Protein AF-A0A9D6TA09-F1 (afdb_monomer_lite)

Secondary structure (DSSP, 8-state):
--HHHHHHHHHHHHHHHHHHHHHHHHHHHTTPPPPTTHHHHHHHHHHHHHHHHHHHHHHS-GGGHHHHHHHHHHHHHHHHHHHHHH-

Structure (mmCIF, N/CA/C/O backbone):
data_AF-A0A9D6TA09-F1
#
_entry.id   AF-A0A9D6TA09-F1
#
loop_
_atom_site.group_PDB
_atom_site.id
_atom_site.type_symbol
_atom_site.label_atom_id
_atom_site.label_alt_id
_atom_site.label_comp_id
_atom_site.label_asym_id
_atom_site.label_entity_id
_atom_site.label_seq_id
_atom_site.pdbx_PDB_ins_code
_atom_site.Cartn_x
_atom_site.Cartn_y
_atom_site.Cartn_z
_atom_site.occupancy
_atom_site.B_iso_or_equiv
_atom_site.auth_seq_id
_atom_site.auth_comp_id
_atom_site.auth_asym_id
_atom_site.auth_atom_id
_atom_site.pdbx_PDB_model_num
ATOM 1 N N . MET A 1 1 ? -15.911 5.403 10.735 1.00 71.25 1 MET A N 1
ATOM 2 C CA . MET A 1 1 ? -14.591 6.011 10.433 1.00 71.25 1 MET A CA 1
ATOM 3 C C . MET A 1 1 ? -14.686 7.514 10.638 1.00 71.25 1 MET A C 1
ATOM 5 O O . MET A 1 1 ? -15.653 8.092 10.167 1.00 71.25 1 MET A O 1
ATOM 9 N N . SER A 1 2 ? -13.739 8.144 11.340 1.00 90.25 2 SER A N 1
ATOM 10 C CA . SER A 1 2 ? -13.698 9.612 11.453 1.00 90.25 2 SER A CA 1
ATOM 11 C C . SER A 1 2 ? -13.012 10.245 10.234 1.00 90.25 2 SER A C 1
ATOM 13 O O . SER A 1 2 ? -12.189 9.598 9.583 1.00 90.25 2 SER A O 1
ATOM 15 N N . ALA A 1 3 ? -13.307 11.517 9.939 1.00 92.44 3 ALA A N 1
ATOM 16 C CA . ALA A 1 3 ? -12.713 12.244 8.808 1.00 92.44 3 ALA A CA 1
ATOM 17 C C . ALA A 1 3 ? -11.172 12.278 8.865 1.00 92.44 3 ALA A C 1
ATOM 19 O O . ALA A 1 3 ? -10.500 12.013 7.872 1.00 92.44 3 ALA A O 1
ATOM 20 N N . LEU A 1 4 ? -10.602 12.491 10.056 1.00 93.69 4 LEU A N 1
ATOM 21 C CA . LEU A 1 4 ? -9.151 12.462 10.278 1.00 93.69 4 LEU A CA 1
ATOM 22 C C . LEU A 1 4 ? -8.528 11.094 9.955 1.00 93.69 4 LEU A C 1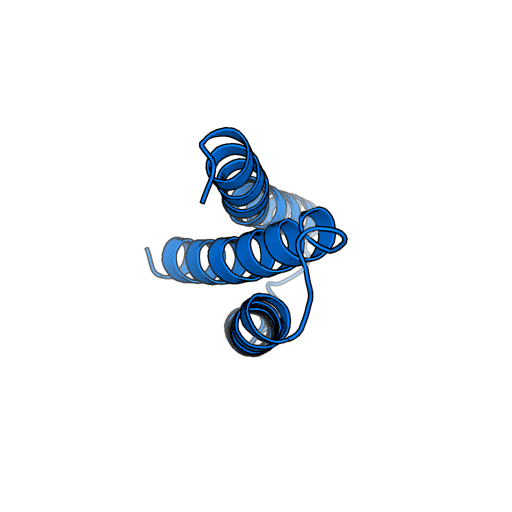
ATOM 24 O O . LEU A 1 4 ? -7.375 10.995 9.539 1.00 93.69 4 LEU A O 1
ATOM 28 N N . ARG A 1 5 ? -9.276 10.013 10.181 1.00 92.94 5 ARG A N 1
ATOM 29 C CA . ARG A 1 5 ? -8.839 8.647 9.895 1.00 92.94 5 ARG A CA 1
ATOM 30 C C . ARG A 1 5 ? -8.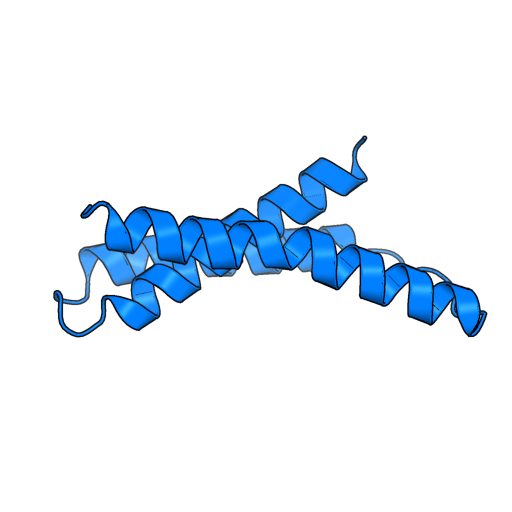774 8.405 8.386 1.00 92.94 5 ARG A C 1
ATOM 32 O O . ARG A 1 5 ? -7.750 7.946 7.895 1.00 92.94 5 ARG A O 1
ATOM 39 N N . LEU A 1 6 ? -9.818 8.812 7.662 1.00 94.00 6 LEU A N 1
ATOM 40 C CA . LEU A 1 6 ? -9.851 8.776 6.196 1.00 94.00 6 LEU A CA 1
ATOM 41 C C . LEU A 1 6 ? -8.708 9.588 5.582 1.00 94.00 6 LEU A C 1
ATOM 43 O O . LEU A 1 6 ? -8.018 9.083 4.704 1.00 94.00 6 LEU A O 1
ATOM 47 N N . LEU A 1 7 ? -8.464 10.802 6.083 1.00 96.12 7 LEU A N 1
ATOM 48 C CA . LEU A 1 7 ? -7.396 11.665 5.579 1.00 96.12 7 LEU A CA 1
ATOM 49 C C . LEU A 1 7 ? -6.007 11.042 5.770 1.00 96.12 7 LEU A C 1
ATOM 51 O O . LEU A 1 7 ? -5.196 11.075 4.851 1.00 96.12 7 LEU A O 1
ATOM 55 N N . ARG A 1 8 ? -5.739 10.421 6.927 1.00 96.00 8 ARG A N 1
ATOM 56 C CA . ARG A 1 8 ? -4.468 9.716 7.174 1.00 96.00 8 ARG A CA 1
ATOM 57 C C . ARG A 1 8 ? -4.287 8.518 6.245 1.00 96.00 8 ARG A C 1
ATOM 59 O O . ARG A 1 8 ? -3.235 8.394 5.627 1.00 96.00 8 ARG A O 1
ATOM 66 N N . VAL A 1 9 ? -5.314 7.678 6.110 1.00 97.19 9 VAL A N 1
ATOM 67 C CA . VAL A 1 9 ? -5.297 6.532 5.186 1.00 97.19 9 VAL A CA 1
ATOM 68 C C . VAL A 1 9 ? -5.056 7.001 3.751 1.00 97.19 9 VAL A C 1
ATOM 70 O O . VAL A 1 9 ? -4.194 6.451 3.075 1.00 97.19 9 VAL A O 1
ATOM 73 N N . ALA A 1 10 ? -5.762 8.044 3.307 1.00 96.06 10 ALA A N 1
ATOM 74 C CA . ALA A 1 10 ? -5.615 8.608 1.969 1.00 96.06 10 ALA A CA 1
ATOM 75 C C . ALA A 1 10 ? -4.217 9.197 1.734 1.00 96.06 10 ALA A C 1
ATOM 77 O O . ALA A 1 10 ? -3.635 8.962 0.680 1.00 96.06 10 ALA A O 1
ATOM 78 N N . ALA A 1 11 ? -3.650 9.907 2.714 1.00 96.19 11 ALA A N 1
ATOM 79 C CA . ALA A 1 11 ? -2.297 10.452 2.622 1.00 96.19 11 ALA A CA 1
ATOM 80 C C . ALA A 1 11 ? -1.241 9.342 2.478 1.00 96.19 11 ALA A C 1
ATOM 82 O O . ALA A 1 11 ? -0.368 9.428 1.617 1.00 96.19 11 ALA A O 1
ATOM 83 N N . ILE A 1 12 ? -1.351 8.271 3.273 1.00 96.62 12 ILE A N 1
ATOM 84 C CA . ILE A 1 12 ? -0.453 7.110 3.175 1.00 96.62 12 ILE A CA 1
ATOM 85 C C . ILE A 1 12 ? -0.639 6.405 1.824 1.00 96.62 12 ILE A C 1
ATOM 87 O O . ILE A 1 12 ? 0.341 6.103 1.143 1.00 96.62 12 ILE A O 1
ATOM 91 N N . ALA A 1 13 ? -1.890 6.175 1.418 1.00 96.62 13 ALA A N 1
ATOM 92 C CA . ALA A 1 13 ? -2.208 5.487 0.175 1.00 96.62 13 ALA A CA 1
ATOM 93 C C . ALA A 1 13 ? -1.726 6.263 -1.059 1.00 96.62 13 ALA A C 1
ATOM 95 O O . ALA A 1 13 ? -1.155 5.667 -1.965 1.00 96.62 13 ALA A O 1
ATOM 96 N N . GLY A 1 14 ? -1.903 7.586 -1.087 1.00 95.19 14 GLY A N 1
ATOM 97 C CA . GLY A 1 14 ? -1.458 8.441 -2.189 1.00 95.19 14 GLY A CA 1
ATOM 98 C C . GLY A 1 14 ? 0.062 8.611 -2.264 1.00 95.19 14 GLY A C 1
ATOM 99 O O . GLY A 1 14 ? 0.606 8.776 -3.354 1.00 95.19 14 GLY A O 1
ATOM 100 N N . GLY A 1 15 ? 0.765 8.521 -1.131 1.00 94.31 15 GLY A N 1
ATOM 101 C CA . GLY A 1 15 ? 2.225 8.616 -1.095 1.00 94.31 15 GLY A CA 1
ATOM 102 C C . GLY A 1 15 ? 2.930 7.424 -1.748 1.00 94.31 15 GLY A C 1
ATOM 103 O O . GLY A 1 15 ? 3.975 7.593 -2.369 1.00 94.31 15 GLY A O 1
ATOM 104 N N . LEU A 1 16 ? 2.355 6.223 -1.655 1.00 93.00 16 LEU A N 1
ATOM 105 C CA . LEU A 1 16 ? 2.964 4.989 -2.165 1.00 93.00 16 LEU A CA 1
ATOM 106 C C . LEU A 1 16 ? 3.212 4.998 -3.686 1.00 93.00 16 LEU A C 1
ATOM 108 O O . LEU A 1 16 ? 4.361 4.784 -4.074 1.00 93.00 16 LEU A O 1
ATOM 112 N N . PRO A 1 17 ? 2.222 5.311 -4.547 1.00 93.38 17 PRO A N 1
ATOM 113 C CA . PRO A 1 17 ? 2.444 5.414 -5.988 1.00 93.38 17 PRO A CA 1
ATOM 114 C C . PRO A 1 17 ? 3.507 6.455 -6.349 1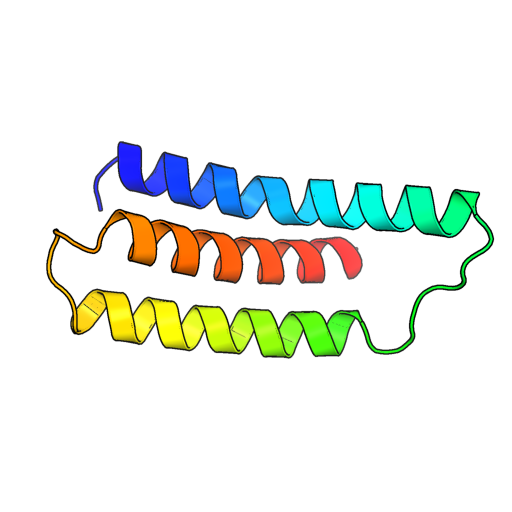.00 93.38 17 PRO A C 1
ATOM 116 O O . PRO A 1 17 ? 4.360 6.205 -7.200 1.00 93.38 17 PRO A O 1
ATOM 119 N N . MET A 1 18 ? 3.491 7.608 -5.669 1.00 94.44 18 MET A N 1
ATOM 120 C CA . MET A 1 18 ? 4.463 8.680 -5.887 1.00 94.44 18 MET A CA 1
ATOM 121 C C . MET A 1 18 ? 5.884 8.225 -5.536 1.00 94.44 18 MET A C 1
ATOM 123 O O . MET A 1 18 ? 6.797 8.381 -6.347 1.00 94.44 18 MET A O 1
ATOM 127 N N . LEU A 1 19 ? 6.072 7.638 -4.350 1.00 94.75 19 LEU A N 1
ATOM 128 C CA . LEU A 1 19 ? 7.369 7.138 -3.890 1.00 94.75 19 LEU A CA 1
ATOM 129 C C . LEU A 1 19 ? 7.875 5.992 -4.767 1.00 94.75 19 LEU A C 1
ATOM 131 O O . LEU A 1 19 ? 9.059 5.949 -5.095 1.00 94.75 19 LEU A O 1
ATOM 135 N N . PHE A 1 20 ? 6.987 5.090 -5.183 1.00 92.81 20 PHE A N 1
ATOM 136 C CA . PHE A 1 20 ? 7.341 3.991 -6.070 1.00 92.81 20 PHE A CA 1
ATOM 137 C C . PHE A 1 20 ? 7.804 4.501 -7.440 1.00 92.81 20 PHE A C 1
ATOM 139 O O . PHE A 1 20 ? 8.844 4.071 -7.941 1.00 92.81 20 PHE A O 1
ATOM 146 N N . ASN A 1 21 ? 7.081 5.459 -8.028 1.00 91.81 21 ASN A N 1
ATOM 147 C CA . ASN A 1 21 ? 7.479 6.068 -9.294 1.00 91.81 21 ASN A CA 1
ATOM 148 C C . ASN A 1 21 ? 8.822 6.803 -9.172 1.00 91.81 21 ASN A C 1
ATOM 150 O O . ASN A 1 21 ? 9.710 6.623 -10.001 1.00 91.81 21 ASN A O 1
ATOM 154 N N . LEU A 1 22 ? 9.014 7.568 -8.094 1.00 94.19 22 LEU A N 1
ATOM 155 C CA . LEU A 1 22 ? 10.280 8.244 -7.820 1.00 94.19 22 LEU A CA 1
ATOM 156 C C . LEU A 1 22 ? 11.435 7.241 -7.680 1.00 94.19 22 LEU A C 1
ATOM 158 O O . LEU A 1 22 ? 12.493 7.440 -8.271 1.00 94.19 22 LEU A O 1
ATOM 162 N N . SER A 1 23 ? 11.218 6.127 -6.977 1.00 92.06 23 SER A N 1
ATOM 163 C CA . SER A 1 23 ? 12.202 5.046 -6.869 1.00 92.06 23 SER A CA 1
ATOM 164 C C . SER A 1 23 ? 12.567 4.459 -8.235 1.00 92.06 23 SER A C 1
ATOM 166 O O . SER A 1 23 ? 13.742 4.196 -8.486 1.00 92.06 23 SER A O 1
ATOM 168 N N . ARG A 1 24 ? 11.589 4.271 -9.132 1.00 90.69 24 ARG A N 1
ATOM 169 C CA . ARG A 1 24 ? 11.834 3.784 -10.500 1.00 90.69 24 ARG A CA 1
ATOM 170 C C . ARG A 1 24 ? 12.635 4.772 -11.336 1.00 90.69 24 ARG A C 1
ATOM 172 O O . ARG A 1 24 ? 13.541 4.350 -12.045 1.00 90.69 24 ARG A O 1
ATOM 179 N N . LEU A 1 25 ? 12.328 6.064 -11.241 1.00 92.06 25 LEU A N 1
ATOM 180 C CA . LEU A 1 25 ? 13.073 7.113 -11.941 1.00 92.06 25 LEU A CA 1
ATOM 181 C C . LEU A 1 25 ? 14.537 7.157 -11.488 1.00 92.06 25 LEU A C 1
ATOM 183 O O . LEU A 1 25 ? 15.434 7.262 -12.319 1.00 92.06 25 LEU A O 1
ATOM 187 N N . VAL A 1 26 ? 14.785 7.025 -10.182 1.00 94.50 26 VAL A N 1
ATOM 188 C CA . VAL A 1 26 ? 16.147 6.982 -9.629 1.00 94.50 26 VAL A CA 1
ATOM 189 C C . VAL A 1 26 ? 16.901 5.730 -10.085 1.00 94.50 26 VAL A C 1
ATOM 191 O O . VAL A 1 26 ? 18.067 5.840 -10.454 1.00 94.50 26 VAL A O 1
ATOM 194 N N . ALA A 1 27 ? 16.255 4.561 -10.090 1.00 91.94 27 ALA A N 1
ATOM 195 C CA . ALA A 1 27 ? 16.851 3.319 -10.588 1.00 91.94 27 ALA A CA 1
ATOM 196 C C . ALA A 1 27 ? 17.205 3.425 -12.084 1.00 91.94 27 ALA A C 1
ATOM 198 O O . ALA A 1 27 ? 18.338 3.160 -12.480 1.00 91.94 27 ALA A O 1
ATOM 199 N N . ALA A 1 28 ? 16.281 3.940 -12.901 1.00 90.94 28 ALA A N 1
ATOM 200 C CA . ALA 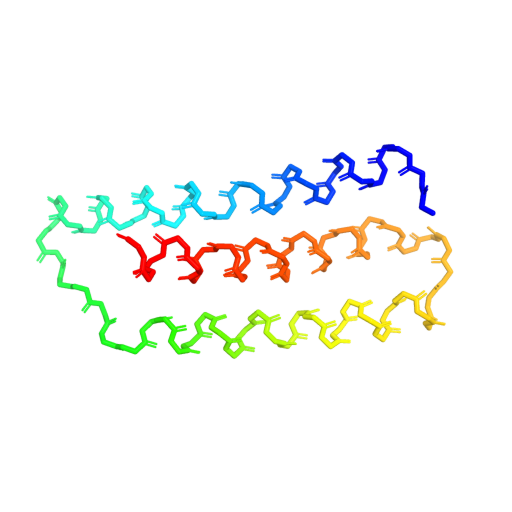A 1 28 ? 16.516 4.164 -14.325 1.00 90.94 28 ALA A CA 1
ATOM 201 C C . ALA A 1 28 ? 17.679 5.141 -14.575 1.00 90.94 28 ALA A C 1
ATOM 203 O O . ALA A 1 28 ? 18.507 4.904 -15.451 1.00 90.94 28 ALA A O 1
ATOM 204 N N . ALA A 1 29 ? 17.797 6.204 -13.772 1.00 93.50 29 ALA A N 1
ATOM 205 C CA . ALA A 1 29 ? 18.911 7.151 -13.857 1.00 93.50 29 ALA A CA 1
ATOM 206 C C . ALA A 1 29 ? 20.277 6.526 -13.510 1.00 93.50 29 ALA A C 1
ATOM 208 O O . ALA A 1 29 ? 21.310 7.060 -13.909 1.00 93.50 29 ALA A O 1
ATOM 209 N N . ARG A 1 30 ? 20.295 5.404 -12.780 1.00 94.19 30 ARG A N 1
ATOM 210 C CA . ARG A 1 30 ? 21.504 4.623 -12.472 1.00 94.19 30 ARG A CA 1
ATOM 211 C C . ARG A 1 30 ? 21.813 3.547 -13.514 1.00 94.19 30 ARG A C 1
ATOM 213 O O . ARG A 1 30 ? 22.865 2.926 -13.427 1.00 94.19 30 ARG A O 1
ATOM 220 N N . GLY A 1 31 ? 20.931 3.355 -14.496 1.00 92.19 31 GLY A N 1
ATOM 221 C CA . GLY A 1 31 ? 21.034 2.274 -15.473 1.00 92.19 31 GLY A CA 1
ATOM 222 C C . GLY A 1 31 ? 20.568 0.917 -14.940 1.00 92.19 31 GLY A C 1
ATOM 223 O O . GLY A 1 31 ? 20.856 -0.096 -15.569 1.00 92.19 31 GLY A O 1
ATOM 224 N N . ASP A 1 32 ? 19.856 0.884 -13.809 1.00 91.62 32 ASP A N 1
ATOM 225 C CA . ASP A 1 32 ? 19.286 -0.354 -13.280 1.00 91.62 32 ASP A CA 1
ATOM 226 C C . ASP A 1 32 ? 18.066 -0.764 -14.118 1.00 91.62 32 ASP A C 1
ATOM 228 O O . ASP A 1 32 ? 17.153 0.035 -14.363 1.00 91.62 32 ASP A O 1
ATOM 232 N N . GLU A 1 33 ? 18.024 -2.026 -14.540 1.00 86.75 33 GLU A N 1
ATOM 233 C CA . GLU A 1 33 ? 16.872 -2.564 -15.259 1.00 86.75 33 GLU A CA 1
ATOM 234 C C . GLU A 1 33 ? 15.673 -2.799 -14.320 1.00 86.75 33 GLU A C 1
ATOM 236 O O . GLU A 1 33 ? 15.844 -3.121 -13.137 1.00 86.75 33 GLU A O 1
ATOM 241 N N . PRO A 1 34 ? 14.428 -2.673 -14.821 1.00 82.62 34 PRO A N 1
ATOM 242 C CA . PRO A 1 34 ? 13.243 -3.003 -14.042 1.00 82.62 34 PRO A CA 1
ATOM 243 C C . PRO A 1 34 ? 13.279 -4.460 -13.573 1.00 82.62 34 PRO A C 1
ATOM 245 O O . PRO A 1 34 ? 13.379 -5.379 -14.382 1.00 82.62 34 PRO A O 1
ATOM 248 N N . VAL A 1 35 ? 13.127 -4.678 -12.264 1.00 86.81 35 VAL A N 1
ATOM 249 C CA . VAL A 1 35 ? 13.100 -6.033 -11.703 1.00 86.81 35 VAL A CA 1
ATOM 250 C C . VAL A 1 35 ? 11.859 -6.780 -12.214 1.00 86.81 35 VAL A C 1
ATOM 252 O O . VAL A 1 35 ? 10.728 -6.352 -11.934 1.00 86.81 35 VAL A O 1
ATOM 255 N N . PRO A 1 36 ? 12.025 -7.906 -12.930 1.00 87.19 36 PRO A N 1
ATOM 256 C CA . PRO A 1 36 ? 10.895 -8.684 -13.410 1.00 87.19 36 PRO A CA 1
ATOM 257 C C . PRO A 1 36 ? 10.083 -9.227 -12.230 1.00 87.19 36 PRO A C 1
ATOM 259 O O . PRO A 1 36 ? 10.623 -9.688 -11.227 1.00 87.19 36 PRO A O 1
ATOM 262 N N . GLY A 1 37 ? 8.756 -9.159 -12.341 1.0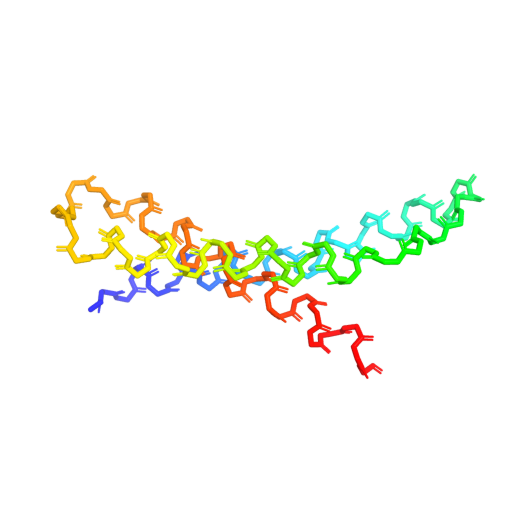0 88.56 37 GLY A N 1
ATOM 263 C CA . GLY A 1 37 ? 7.846 -9.656 -11.306 1.00 88.56 37 GLY A CA 1
ATOM 264 C C . GLY A 1 37 ? 7.615 -8.714 -10.119 1.00 88.56 37 GLY A C 1
ATOM 265 O O . GLY A 1 37 ? 6.853 -9.070 -9.221 1.00 88.56 37 GLY A O 1
ATOM 266 N N . ILE A 1 38 ? 8.178 -7.498 -10.111 1.00 89.69 38 ILE A N 1
ATOM 267 C CA . ILE A 1 38 ? 7.966 -6.544 -9.008 1.00 89.69 38 ILE A CA 1
ATOM 268 C C . ILE A 1 38 ? 6.486 -6.188 -8.794 1.00 89.69 38 ILE A C 1
ATOM 270 O O . ILE A 1 38 ? 6.047 -6.039 -7.656 1.00 89.69 38 ILE A O 1
ATOM 274 N N . ALA A 1 39 ? 5.689 -6.141 -9.867 1.00 88.88 39 ALA A N 1
ATOM 275 C CA . ALA A 1 39 ? 4.246 -5.924 -9.783 1.00 88.88 39 ALA A CA 1
ATOM 276 C C . ALA A 1 39 ? 3.524 -7.077 -9.058 1.00 88.88 39 ALA A C 1
ATOM 278 O O . ALA A 1 39 ? 2.636 -6.831 -8.243 1.00 88.88 39 ALA A O 1
ATOM 279 N N . TRP A 1 40 ? 3.943 -8.327 -9.286 1.00 92.75 40 TRP A N 1
ATOM 280 C CA . TRP A 1 40 ? 3.401 -9.494 -8.582 1.00 92.75 40 TRP A CA 1
ATOM 281 C C . TRP A 1 40 ? 3.789 -9.497 -7.107 1.00 92.75 40 TRP A C 1
ATOM 283 O O . TRP A 1 40 ? 2.938 -9.729 -6.251 1.00 92.75 40 TRP A O 1
ATOM 293 N N . ALA A 1 41 ? 5.049 -9.183 -6.797 1.00 93.62 41 ALA A N 1
ATOM 294 C CA . ALA A 1 41 ? 5.498 -9.042 -5.416 1.00 93.62 41 ALA A CA 1
ATOM 295 C C . ALA A 1 41 ? 4.688 -7.962 -4.681 1.00 93.62 41 ALA A C 1
ATOM 297 O O . ALA A 1 41 ? 4.197 -8.190 -3.574 1.00 93.62 41 ALA A O 1
ATOM 298 N N . LEU A 1 42 ? 4.469 -6.816 -5.333 1.00 93.62 42 LEU A N 1
ATOM 299 C CA . LEU A 1 42 ? 3.651 -5.738 -4.794 1.00 93.62 42 LEU A CA 1
ATOM 300 C C . LEU A 1 42 ? 2.191 -6.166 -4.598 1.00 93.62 42 LEU A C 1
ATOM 302 O O . LEU A 1 42 ? 1.604 -5.830 -3.571 1.00 93.62 42 LEU A O 1
ATOM 306 N N . ALA A 1 43 ? 1.613 -6.940 -5.521 1.00 95.00 43 ALA A N 1
ATOM 307 C CA . ALA A 1 43 ? 0.253 -7.468 -5.398 1.00 95.00 43 ALA A CA 1
ATOM 308 C C . ALA A 1 43 ? 0.101 -8.394 -4.187 1.00 95.00 43 ALA A C 1
ATOM 310 O O . ALA A 1 43 ? -0.827 -8.228 -3.395 1.00 95.00 43 ALA A O 1
ATOM 311 N N . VAL A 1 44 ? 1.043 -9.320 -3.993 1.00 97.31 44 VAL A N 1
ATOM 312 C CA . VAL A 1 44 ? 1.042 -10.230 -2.839 1.00 97.31 44 VAL A CA 1
ATOM 313 C C . VAL A 1 44 ? 1.166 -9.448 -1.532 1.00 97.31 44 VAL A C 1
ATOM 315 O O . VAL A 1 44 ? 0.392 -9.673 -0.604 1.00 97.31 44 VAL A O 1
ATOM 318 N N . VAL A 1 45 ? 2.090 -8.489 -1.457 1.00 96.50 45 VAL A N 1
ATOM 319 C CA . VAL A 1 45 ? 2.270 -7.655 -0.259 1.00 96.50 45 VAL A CA 1
ATOM 320 C C . VAL A 1 45 ? 1.029 -6.800 0.021 1.00 96.50 45 VAL A C 1
ATOM 322 O O . VAL A 1 45 ? 0.581 -6.729 1.166 1.00 96.50 45 VAL A O 1
ATOM 325 N N . SER A 1 46 ? 0.427 -6.206 -1.012 1.00 97.31 46 SER A N 1
ATOM 326 C CA . SER A 1 46 ? -0.810 -5.418 -0.891 1.00 97.31 46 SER A CA 1
ATOM 327 C C . SER A 1 46 ? -1.959 -6.273 -0.362 1.00 97.31 46 SER A C 1
ATOM 329 O O . SER A 1 46 ? -2.669 -5.850 0.549 1.00 97.31 46 SER A O 1
ATOM 331 N N . LEU A 1 47 ? -2.093 -7.507 -0.858 1.00 98.12 47 LEU A N 1
ATOM 332 C CA . LEU A 1 47 ? -3.076 -8.473 -0.377 1.00 98.12 47 LEU A CA 1
ATOM 333 C C . LEU A 1 47 ? -2.845 -8.842 1.094 1.00 98.12 47 LEU A C 1
ATOM 335 O O . LEU A 1 47 ? -3.792 -8.838 1.881 1.00 98.12 47 LEU A O 1
ATOM 339 N N . LEU A 1 48 ? -1.600 -9.116 1.495 1.00 98.19 48 LEU A N 1
ATOM 340 C CA . LEU A 1 48 ? -1.263 -9.414 2.891 1.00 98.19 48 LEU A CA 1
ATOM 341 C C . LEU A 1 48 ? -1.608 -8.240 3.816 1.00 98.19 48 LEU A C 1
ATOM 343 O O . LEU A 1 48 ? -2.182 -8.454 4.889 1.00 98.19 48 LEU A O 1
ATOM 347 N N . PHE A 1 49 ? -1.325 -7.003 3.398 1.00 98.12 49 PHE A N 1
ATOM 348 C CA . PHE A 1 49 ? -1.741 -5.819 4.144 1.00 98.12 49 PHE A CA 1
ATOM 349 C C . PHE A 1 49 ? -3.260 -5.664 4.186 1.00 98.12 49 PHE A C 1
ATOM 351 O O . PHE A 1 49 ? -3.774 -5.352 5.255 1.00 98.12 49 PHE A O 1
ATOM 358 N N . SER A 1 50 ? -3.993 -5.941 3.100 1.00 98.25 50 SER A N 1
ATOM 359 C CA . SER A 1 50 ? -5.463 -5.935 3.100 1.00 98.25 50 SER A CA 1
ATOM 360 C C . SER A 1 50 ? -6.028 -6.930 4.114 1.00 98.25 50 SER A C 1
ATOM 362 O O . SER A 1 50 ? -6.853 -6.557 4.947 1.00 98.25 50 SER A O 1
ATOM 364 N N . VAL A 1 51 ? -5.541 -8.176 4.107 1.00 98.31 51 VAL A N 1
ATOM 365 C CA . VAL A 1 51 ? -5.959 -9.206 5.071 1.00 98.31 51 VAL A CA 1
ATOM 366 C C . VAL A 1 51 ? -5.652 -8.753 6.497 1.00 98.31 51 VAL A C 1
ATOM 368 O O . VAL A 1 51 ? -6.517 -8.803 7.371 1.00 98.31 51 VAL A O 1
ATOM 371 N N . ARG A 1 52 ? -4.437 -8.250 6.744 1.00 97.62 52 ARG A N 1
ATOM 372 C CA . ARG A 1 52 ? -4.038 -7.765 8.069 1.00 97.62 52 ARG A CA 1
ATOM 373 C C . ARG A 1 52 ? -4.863 -6.552 8.506 1.00 97.62 52 ARG A C 1
ATOM 375 O O . ARG A 1 52 ? -5.206 -6.479 9.685 1.00 97.62 52 ARG A O 1
ATOM 382 N N . ALA A 1 53 ? -5.187 -5.630 7.601 1.00 97.62 53 ALA A N 1
ATOM 383 C CA . ALA A 1 53 ? -6.011 -4.454 7.870 1.00 97.62 53 ALA A CA 1
ATOM 384 C C . ALA A 1 53 ? -7.412 -4.874 8.317 1.00 97.62 53 ALA A C 1
ATOM 386 O O . ALA A 1 53 ? -7.858 -4.452 9.381 1.00 97.62 53 ALA A O 1
ATOM 387 N N . VAL A 1 54 ? -8.043 -5.787 7.570 1.00 98.00 54 VAL A N 1
ATOM 388 C CA . VAL A 1 54 ? -9.353 -6.362 7.901 1.00 98.00 54 VAL A CA 1
ATOM 389 C C . VAL A 1 54 ? -9.309 -7.044 9.267 1.00 98.00 54 VAL A C 1
ATOM 391 O O . VAL A 1 54 ? -10.066 -6.674 10.159 1.00 98.00 54 VAL A O 1
ATOM 394 N N . VAL A 1 55 ? -8.381 -7.980 9.485 1.00 97.88 55 VAL A N 1
ATOM 395 C CA . VAL A 1 55 ? -8.270 -8.700 10.767 1.00 97.88 55 VAL A CA 1
ATOM 396 C C . VAL A 1 55 ? -8.042 -7.734 11.931 1.00 97.88 55 VAL A C 1
ATOM 398 O O . VAL A 1 55 ? -8.671 -7.866 12.980 1.00 97.88 55 VAL A O 1
ATOM 401 N N . THR A 1 56 ? -7.165 -6.741 11.770 1.00 96.38 56 THR A N 1
ATOM 402 C CA . THR A 1 56 ? -6.849 -5.773 12.834 1.00 96.38 56 THR A CA 1
ATOM 403 C C . THR A 1 56 ? -8.024 -4.833 13.109 1.00 96.38 56 THR A C 1
ATOM 405 O O . THR A 1 56 ? -8.238 -4.471 14.264 1.00 96.38 56 THR A O 1
ATOM 408 N N . GLU A 1 57 ? -8.812 -4.465 12.092 1.00 95.94 57 GLU A N 1
ATOM 409 C CA . GLU A 1 57 ? -9.996 -3.613 12.253 1.00 95.94 57 GLU A CA 1
ATOM 410 C C . GLU A 1 57 ? -10.992 -4.224 13.241 1.00 95.94 57 GLU A 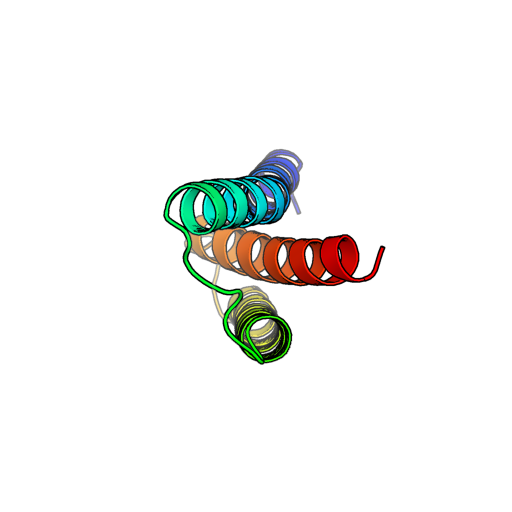C 1
ATOM 412 O O . GLU A 1 57 ? -11.461 -3.511 14.130 1.00 95.94 57 GLU A O 1
ATOM 417 N N . TYR A 1 58 ? -11.236 -5.533 13.113 1.00 96.00 58 TYR A N 1
ATOM 418 C CA . TYR A 1 58 ? -12.211 -6.276 13.914 1.00 96.00 58 TYR A CA 1
ATOM 419 C C . TYR A 1 58 ? -11.657 -6.843 15.227 1.00 96.00 58 TYR A C 1
ATOM 421 O O . TYR A 1 58 ? -12.428 -7.076 16.151 1.00 96.00 58 TYR A O 1
ATOM 429 N N . SER A 1 59 ? -10.344 -7.077 15.334 1.00 96.44 59 SER A N 1
ATOM 430 C CA . SER A 1 59 ? -9.746 -7.728 16.517 1.00 96.44 59 SER A CA 1
ATOM 431 C C . SER A 1 59 ? -9.135 -6.774 17.544 1.00 96.44 59 SER A C 1
ATOM 433 O O . SER A 1 59 ? -8.879 -7.187 18.673 1.00 96.44 59 SER A O 1
ATOM 435 N N . ARG A 1 60 ? -8.858 -5.515 17.182 1.00 94.88 60 ARG A N 1
ATOM 436 C CA . ARG A 1 60 ? -8.230 -4.524 18.077 1.00 94.88 60 ARG A CA 1
ATOM 437 C C . ARG A 1 60 ? -9.181 -3.374 18.376 1.00 94.88 60 ARG A C 1
ATOM 439 O O . ARG A 1 60 ? -9.994 -3.012 17.526 1.00 94.88 60 ARG A O 1
ATOM 446 N N . GLY A 1 61 ? -9.048 -2.750 19.541 1.00 93.44 61 GLY A N 1
ATOM 447 C CA . GLY A 1 61 ? -9.832 -1.579 19.906 1.00 93.44 61 GLY A CA 1
ATOM 448 C C . GLY A 1 61 ? -9.323 -0.279 19.260 1.00 93.44 61 GLY A C 1
ATOM 449 O O . GLY A 1 61 ? -8.462 -0.296 18.365 1.00 93.44 61 GLY A O 1
ATOM 450 N N . PRO A 1 62 ? -9.887 0.873 19.664 1.00 93.12 62 PRO A N 1
ATOM 451 C CA . PRO A 1 62 ? -9.514 2.197 19.161 1.00 93.12 62 PRO A CA 1
ATOM 452 C C . PRO A 1 62 ? -8.060 2.601 19.446 1.00 93.12 62 PRO A C 1
ATOM 454 O O . PRO A 1 62 ? -7.497 3.420 18.720 1.00 93.12 62 PRO A O 1
ATOM 457 N N . GLU A 1 63 ? -7.430 2.020 20.465 1.00 94.75 63 GLU A N 1
ATOM 458 C CA . GLU A 1 63 ? -6.026 2.240 20.827 1.00 94.75 63 GLU A CA 1
ATOM 459 C C . GLU A 1 63 ? -5.059 1.895 19.684 1.00 94.75 63 GLU A C 1
ATOM 461 O O . GLU A 1 63 ? -4.005 2.510 19.546 1.00 94.75 63 GLU A O 1
ATOM 466 N N . ALA A 1 64 ? -5.450 0.971 18.802 1.00 95.25 64 ALA A N 1
ATOM 467 C CA . ALA A 1 64 ? -4.662 0.565 17.644 1.00 95.25 64 ALA A CA 1
ATOM 468 C C . ALA A 1 64 ? -4.980 1.368 16.368 1.00 95.25 64 ALA A C 1
ATOM 470 O O . ALA A 1 64 ? -4.545 0.981 15.285 1.00 95.25 64 ALA A O 1
ATOM 471 N N . ASN A 1 65 ? -5.735 2.472 16.444 1.00 94.44 65 ASN A N 1
ATOM 472 C CA . ASN A 1 65 ? -6.182 3.205 15.252 1.00 94.44 65 ASN A CA 1
ATOM 473 C C . ASN A 1 65 ? -5.029 3.643 14.339 1.00 94.44 65 ASN A C 1
ATOM 475 O O . ASN A 1 65 ? -5.151 3.506 13.130 1.00 94.44 65 ASN A O 1
ATOM 479 N N . LEU A 1 66 ? -3.891 4.086 14.888 1.00 95.25 66 LEU A N 1
ATOM 480 C CA . LEU A 1 66 ? -2.715 4.431 14.074 1.00 95.25 66 LEU A CA 1
ATOM 481 C C . LEU A 1 66 ? -2.208 3.242 13.249 1.00 95.25 66 LEU A C 1
ATOM 483 O O . LEU A 1 66 ? -1.919 3.388 12.065 1.00 95.25 66 LEU A O 1
ATOM 487 N N . GLN A 1 67 ? -2.145 2.056 13.859 1.00 96.75 67 GLN A N 1
ATOM 488 C CA . GLN A 1 67 ? -1.746 0.834 13.168 1.00 96.75 67 GLN A CA 1
ATOM 489 C C . GLN A 1 67 ? -2.770 0.444 12.099 1.00 96.75 67 GLN A C 1
ATOM 491 O O . GLN A 1 67 ? -2.384 0.087 10.989 1.00 96.75 67 GLN A O 1
ATOM 496 N N . LYS A 1 68 ? -4.068 0.527 12.410 1.00 97.12 68 LYS A N 1
ATOM 497 C CA . LYS A 1 68 ? -5.137 0.242 11.443 1.00 97.12 68 LYS A CA 1
ATOM 498 C C . LYS A 1 68 ? -5.052 1.178 10.237 1.00 97.12 68 LYS A C 1
ATOM 500 O O . LYS A 1 68 ? -5.172 0.722 9.106 1.00 97.12 68 LYS A O 1
ATOM 505 N N . ASP A 1 69 ? -4.805 2.464 10.473 1.00 97.50 69 ASP A N 1
ATOM 506 C CA . ASP A 1 69 ? -4.699 3.477 9.419 1.00 97.50 69 ASP A CA 1
ATOM 507 C C . ASP A 1 69 ? -3.492 3.230 8.524 1.00 97.50 69 ASP A C 1
ATOM 509 O O . ASP A 1 69 ? -3.596 3.331 7.304 1.00 97.50 69 ASP A O 1
ATOM 513 N N . LEU A 1 70 ? -2.367 2.837 9.126 1.00 97.25 70 LEU A N 1
ATOM 514 C CA . LEU A 1 70 ? -1.184 2.425 8.387 1.00 97.25 70 LEU A CA 1
ATOM 515 C C . LEU A 1 70 ? -1.467 1.199 7.517 1.00 97.25 70 LEU A C 1
ATOM 517 O O . LEU A 1 70 ? -1.152 1.216 6.334 1.00 97.25 70 LEU A O 1
ATOM 521 N N . LEU A 1 71 ? -2.094 0.158 8.067 1.00 97.94 71 LEU A N 1
ATOM 522 C CA . LEU A 1 71 ? -2.404 -1.065 7.323 1.00 97.94 71 LEU A CA 1
ATOM 523 C C . LEU A 1 71 ? -3.351 -0.798 6.147 1.00 97.94 71 LEU A C 1
ATOM 525 O O . LEU A 1 71 ? -3.089 -1.262 5.040 1.00 97.94 71 LEU A O 1
ATOM 529 N N . TRP A 1 72 ? -4.412 -0.016 6.365 1.00 97.88 72 TRP A N 1
ATOM 530 C CA . TRP A 1 72 ? -5.321 0.394 5.294 1.00 97.88 72 TRP A CA 1
ATOM 531 C C . TRP A 1 72 ? -4.626 1.269 4.251 1.00 97.88 72 TRP A C 1
ATOM 533 O O . TRP A 1 72 ? -4.814 1.054 3.056 1.00 97.88 72 TRP A O 1
ATOM 543 N N . GLY A 1 73 ? -3.801 2.221 4.689 1.00 97.44 73 GLY A N 1
ATOM 544 C CA . GLY A 1 73 ? -3.041 3.095 3.802 1.00 97.44 73 GLY A CA 1
ATOM 545 C C . GLY A 1 73 ? -2.049 2.326 2.931 1.00 97.44 73 GLY A C 1
ATOM 546 O O . GLY A 1 73 ? -2.013 2.535 1.724 1.00 97.44 73 GLY A O 1
ATOM 547 N N . LEU A 1 74 ? -1.287 1.397 3.516 1.00 97.69 74 LEU A N 1
ATOM 548 C CA . LEU A 1 74 ? -0.330 0.557 2.790 1.00 97.69 74 LEU A CA 1
ATOM 549 C C . LEU A 1 74 ? -1.029 -0.391 1.813 1.00 97.69 74 LEU A C 1
ATOM 551 O O . LEU A 1 74 ? -0.595 -0.519 0.671 1.00 97.69 74 LEU A O 1
ATOM 555 N N . ALA A 1 75 ? -2.128 -1.019 2.239 1.00 97.81 75 ALA A N 1
ATOM 556 C CA . ALA A 1 75 ? -2.922 -1.891 1.384 1.00 97.81 75 ALA A CA 1
ATOM 557 C C . ALA A 1 75 ? -3.455 -1.135 0.159 1.00 97.81 75 ALA A C 1
ATOM 559 O O . ALA A 1 75 ? -3.201 -1.529 -0.977 1.00 97.81 75 ALA A O 1
ATOM 560 N N . LEU A 1 76 ? -4.163 -0.023 0.383 1.00 97.69 76 LEU A N 1
ATOM 561 C CA . LEU A 1 76 ? -4.743 0.781 -0.693 1.00 97.69 76 LEU A CA 1
ATOM 562 C C . LEU A 1 76 ? -3.667 1.412 -1.575 1.00 97.69 76 LEU A C 1
ATOM 564 O O . LEU A 1 76 ? -3.796 1.388 -2.793 1.00 97.69 76 LEU A O 1
ATOM 568 N N . GLY A 1 77 ? -2.594 1.939 -0.985 1.00 96.94 77 GLY A N 1
ATOM 569 C CA . GLY A 1 77 ? -1.492 2.526 -1.740 1.00 96.94 77 GLY A CA 1
ATOM 570 C C . GLY A 1 77 ? -0.768 1.510 -2.617 1.00 96.94 77 GLY A C 1
ATOM 571 O O . GLY A 1 77 ? -0.420 1.824 -3.754 1.00 96.94 77 GLY A O 1
ATOM 572 N N . GLY A 1 78 ? -0.602 0.276 -2.139 1.00 96.31 78 GLY A N 1
ATOM 573 C CA . GLY A 1 78 ? -0.062 -0.822 -2.933 1.00 96.31 78 GLY A CA 1
ATOM 574 C C . GLY A 1 78 ? -0.957 -1.163 -4.128 1.00 96.31 78 GLY A C 1
ATOM 575 O O . GLY A 1 78 ? -0.479 -1.183 -5.262 1.00 96.31 78 GLY A O 1
ATOM 576 N N . TRP A 1 79 ? -2.271 -1.297 -3.912 1.00 97.12 79 TRP A N 1
ATOM 577 C CA . TRP A 1 79 ? -3.236 -1.501 -5.000 1.00 97.12 79 TRP A CA 1
ATOM 578 C C . TRP A 1 79 ? -3.250 -0.351 -6.009 1.00 97.12 79 TRP A C 1
ATOM 580 O O . TRP A 1 79 ? -3.202 -0.597 -7.212 1.00 97.12 79 TRP A O 1
ATOM 590 N N . LEU A 1 80 ? -3.245 0.900 -5.543 1.00 96.38 80 LEU A N 1
ATOM 591 C CA . LEU A 1 80 ? -3.165 2.077 -6.412 1.00 96.38 80 LEU A CA 1
ATOM 592 C C . LEU A 1 80 ? -1.878 2.089 -7.234 1.00 96.38 80 LEU A C 1
ATOM 594 O O . LEU A 1 80 ? -1.913 2.424 -8.411 1.00 96.38 80 LEU A O 1
ATOM 598 N N . THR A 1 81 ? -0.755 1.695 -6.637 1.00 95.12 81 THR A N 1
ATOM 599 C CA . THR A 1 81 ? 0.540 1.630 -7.326 1.00 95.12 81 THR A CA 1
ATOM 600 C C . THR A 1 81 ? 0.529 0.586 -8.443 1.00 95.12 81 THR A C 1
ATOM 602 O O . THR A 1 81 ? 1.135 0.811 -9.487 1.00 95.12 81 THR A O 1
ATOM 605 N N . ILE A 1 82 ? -0.162 -0.540 -8.243 1.00 93.38 82 ILE A N 1
ATOM 606 C CA . ILE A 1 82 ? -0.335 -1.575 -9.271 1.00 93.38 82 ILE A CA 1
ATOM 607 C C . ILE A 1 82 ? -1.246 -1.061 -10.381 1.00 93.38 82 ILE A C 1
ATOM 609 O O . ILE A 1 82 ? -0.880 -1.139 -11.548 1.00 93.38 82 ILE A O 1
ATOM 613 N N . VAL A 1 83 ? -2.406 -0.499 -10.029 1.00 92.62 83 VAL A N 1
ATOM 614 C CA . VAL A 1 83 ? -3.345 0.055 -11.015 1.00 92.62 83 VAL A CA 1
ATOM 615 C C . VAL A 1 83 ? -2.662 1.136 -11.847 1.00 92.62 83 VAL A C 1
ATOM 617 O O . VAL A 1 83 ? -2.744 1.090 -13.065 1.00 92.62 83 VAL A O 1
ATOM 620 N N . ALA A 1 84 ? -1.912 2.042 -11.221 1.00 90.38 84 ALA A N 1
ATOM 621 C CA . ALA A 1 84 ? -1.159 3.091 -11.906 1.00 90.38 84 ALA A CA 1
ATOM 622 C C . ALA A 1 84 ? -0.035 2.573 -12.823 1.00 90.38 84 ALA A C 1
ATOM 624 O O . ALA A 1 84 ? 0.498 3.352 -13.599 1.00 90.38 84 ALA A O 1
ATOM 625 N N . GLN A 1 85 ? 0.358 1.299 -12.724 1.00 83.06 85 GLN A N 1
ATOM 626 C CA . GLN A 1 85 ? 1.319 0.671 -13.640 1.00 83.06 85 GLN A CA 1
ATOM 627 C C . GLN A 1 85 ? 0.663 -0.066 -14.807 1.00 83.06 85 GLN A C 1
ATOM 629 O O . GLN A 1 85 ? 1.365 -0.446 -15.741 1.00 83.06 85 GLN A O 1
ATOM 634 N N . LEU A 1 86 ? -0.644 -0.326 -14.734 1.00 78.81 86 LEU A N 1
ATOM 635 C CA . LEU A 1 86 ? -1.399 -0.974 -15.810 1.00 78.81 86 LEU A CA 1
ATOM 636 C C . LEU A 1 86 ? -1.861 0.019 -16.889 1.00 78.81 86 LEU A C 1
ATOM 638 O O . LEU A 1 86 ? -2.297 -0.422 -17.950 1.00 78.81 86 LEU A O 1
ATOM 642 N N . TRP A 1 87 ? -1.777 1.321 -16.608 1.00 62.88 87 TRP A N 1
ATOM 643 C CA . TRP A 1 87 ? -2.093 2.433 -17.507 1.00 62.88 87 TRP A CA 1
ATOM 644 C C . TRP A 1 87 ? -0.816 3.181 -17.880 1.00 62.88 87 TRP A C 1
ATOM 646 O O . TRP A 1 87 ? -0.736 3.638 -19.041 1.00 62.88 87 TRP A O 1
#

Sequence (87 aa):
MSALRLLRVAAIAGGLPMLFNLSRLVAAARGDEPVPGIAWALAVVSLLFSVRAVVTEYSRGPEANLQKDLLWGLALGGWLTIVAQLW

Foldseek 3Di:
DDPVLVVLLQVLLVVLLVVVVVVVVVCVVVVHDPDPCVLVVLLVVLVVLVVVLVCCVPPDDPVCSVVSSNSSSSNNSSVVNSVVVVD

Radius of gyration: 14.59 Å; chains: 1; bounding box: 36×23×38 Å

pLDDT: mean 93.56, std 5.53, range [62.88, 98.31]